Protein AF-A0A562KKW1-F1 (afdb_monomer_lite)

Organism: Sphingobium wenxiniae (strain DSM 21828 / CGMCC 1.7748 / JZ-1) (NCBI:txid595605)

Radius of gyration: 22.52 Å; chains: 1; bounding box: 52×34×63 Å

Sequence (85 aa):
MAPNPKRATRPSIPDQLENASHELDLLIRDARVSPDQRHDRRHADLEERAQAIAASIVASFRGEVTRSAPPLRMEVQGAKSSAWF

Structure (mmCIF, N/CA/C/O backbone):
data_AF-A0A562KKW1-F1
#
_entry.id   AF-A0A562KKW1-F1
#
loop_
_atom_site.group_PDB
_atom_site.id
_atom_site.type_symbol
_atom_site.label_atom_id
_atom_site.label_alt_id
_atom_site.label_comp_id
_atom_site.label_asym_id
_atom_site.label_entity_id
_atom_site.label_seq_id
_atom_site.pdbx_PDB_ins_code
_atom_site.Cartn_x
_atom_site.Cartn_y
_atom_site.Cartn_z
_atom_site.occupancy
_atom_site.B_iso_or_equiv
_atom_site.auth_seq_id
_atom_site.auth_comp_id
_atom_site.auth_asym_id
_atom_site.auth_atom_id
_atom_site.pdbx_PDB_model_num
ATOM 1 N N . MET A 1 1 ? -33.370 22.531 -2.185 1.00 40.88 1 MET A N 1
ATOM 2 C CA . MET A 1 1 ? -33.174 21.073 -2.030 1.00 40.88 1 MET A CA 1
ATOM 3 C C . MET A 1 1 ? -31.736 20.776 -2.439 1.00 40.88 1 MET A C 1
ATOM 5 O O . MET A 1 1 ? -31.436 20.861 -3.620 1.00 40.88 1 MET A O 1
ATOM 9 N N . ALA A 1 2 ? -30.819 20.611 -1.482 1.00 41.78 2 ALA A N 1
ATOM 10 C CA . ALA A 1 2 ? -29.402 20.370 -1.779 1.00 41.78 2 ALA A CA 1
ATOM 11 C C . ALA A 1 2 ? -29.162 18.866 -2.023 1.00 41.78 2 ALA A C 1
ATOM 13 O O . ALA A 1 2 ? -29.801 18.053 -1.350 1.00 41.78 2 ALA A O 1
ATOM 14 N N . PRO A 1 3 ? -28.294 18.472 -2.975 1.00 46.84 3 PRO A N 1
ATOM 15 C CA . PRO A 1 3 ? -28.055 17.068 -3.281 1.00 46.84 3 PRO A CA 1
ATOM 16 C C . PRO A 1 3 ? -27.331 16.373 -2.123 1.00 46.84 3 PRO A C 1
ATOM 18 O O . PRO A 1 3 ? -26.301 16.832 -1.636 1.00 46.84 3 PRO A O 1
ATOM 21 N N . ASN A 1 4 ? -27.904 15.252 -1.692 1.00 44.31 4 ASN A N 1
ATOM 22 C CA . ASN A 1 4 ? -27.371 14.372 -0.662 1.00 44.31 4 ASN A CA 1
ATOM 23 C C . ASN A 1 4 ? -26.060 13.745 -1.186 1.00 44.31 4 ASN A C 1
ATOM 25 O O . ASN A 1 4 ? -26.112 13.051 -2.210 1.00 44.31 4 ASN A O 1
ATOM 29 N N . PRO A 1 5 ? -24.887 13.991 -0.571 1.00 52.59 5 PRO A N 1
ATOM 30 C CA . PRO A 1 5 ? -23.650 13.376 -1.026 1.00 52.59 5 PRO A CA 1
ATOM 31 C C . PRO A 1 5 ? -23.787 11.866 -0.840 1.00 52.59 5 PRO A C 1
ATOM 33 O O . PRO A 1 5 ? -23.994 11.382 0.273 1.00 52.59 5 PRO A O 1
ATOM 36 N N . LYS A 1 6 ? -23.721 11.121 -1.951 1.00 45.50 6 LYS A N 1
ATOM 37 C CA . LYS A 1 6 ? -23.670 9.657 -1.951 1.00 45.50 6 LYS A CA 1
ATOM 38 C C . LYS A 1 6 ? -22.620 9.241 -0.920 1.00 45.50 6 LYS A C 1
ATOM 40 O O . LYS A 1 6 ? -21.439 9.512 -1.124 1.00 45.50 6 LYS A O 1
ATOM 45 N N . ARG A 1 7 ? -23.047 8.633 0.194 1.00 44.34 7 ARG A N 1
ATOM 46 C CA . ARG A 1 7 ? -22.140 7.958 1.127 1.00 44.34 7 ARG A CA 1
ATOM 47 C C . ARG A 1 7 ? -21.372 6.940 0.296 1.00 44.34 7 ARG A C 1
ATOM 49 O O . ARG A 1 7 ? -21.940 5.920 -0.081 1.00 44.34 7 ARG A O 1
ATOM 56 N N . ALA A 1 8 ? -20.126 7.248 -0.047 1.00 53.84 8 ALA A N 1
ATOM 57 C CA . ALA A 1 8 ? -19.207 6.256 -0.564 1.00 53.84 8 ALA A CA 1
ATOM 58 C C . ALA A 1 8 ? -19.125 5.181 0.519 1.00 53.84 8 ALA A C 1
ATOM 60 O O . ALA A 1 8 ? -18.686 5.463 1.637 1.00 53.84 8 ALA A O 1
ATOM 61 N N . THR A 1 9 ? -19.673 4.000 0.239 1.00 54.72 9 THR A N 1
ATOM 62 C CA . THR A 1 9 ? -19.575 2.861 1.144 1.00 54.72 9 THR A CA 1
ATOM 63 C C . THR A 1 9 ? -18.093 2.626 1.346 1.00 54.72 9 THR A C 1
ATOM 65 O O . THR A 1 9 ? -17.370 2.342 0.392 1.00 54.72 9 THR A O 1
ATOM 68 N N . ARG A 1 10 ? -17.622 2.870 2.567 1.00 57.28 10 ARG A N 1
ATOM 69 C CA . ARG A 1 10 ? -16.216 2.705 2.894 1.00 57.28 10 ARG A CA 1
ATOM 70 C C . ARG A 1 10 ? -15.836 1.259 2.555 1.00 57.28 10 ARG A C 1
ATOM 72 O O . ARG A 1 10 ? -16.565 0.374 3.008 1.00 57.28 10 ARG A O 1
ATOM 79 N N . PRO A 1 11 ? -14.780 1.015 1.757 1.00 64.25 11 PRO A N 1
ATOM 80 C CA . PRO A 1 11 ? -14.407 -0.344 1.387 1.00 64.25 11 PRO A CA 1
ATOM 81 C C . PRO A 1 11 ? -14.179 -1.142 2.666 1.00 64.25 11 PRO A C 1
ATOM 83 O O . PRO A 1 11 ? -13.528 -0.645 3.595 1.00 64.25 11 PRO A O 1
ATOM 86 N N . SER A 1 12 ? -14.780 -2.326 2.751 1.00 76.06 12 SER A N 1
ATOM 87 C CA . SER A 1 12 ? -14.662 -3.148 3.947 1.00 76.06 12 SER A CA 1
ATOM 88 C C 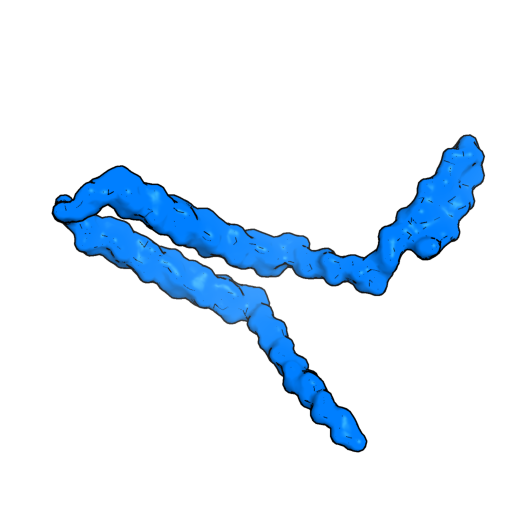. SER A 1 12 ? -13.210 -3.617 4.097 1.00 76.06 12 SER A C 1
ATOM 90 O O . SER A 1 12 ? -12.461 -3.667 3.123 1.00 76.06 12 SER A O 1
ATOM 92 N N . ILE A 1 13 ? -12.773 -3.917 5.325 1.00 77.19 13 ILE A N 1
ATOM 93 C CA . ILE A 1 13 ? -11.407 -4.420 5.567 1.00 77.19 13 ILE A CA 1
ATOM 94 C C . ILE A 1 13 ? -11.094 -5.651 4.684 1.00 77.19 13 ILE A C 1
ATOM 96 O O . ILE A 1 13 ? -10.007 -5.678 4.110 1.00 77.19 13 ILE A O 1
ATOM 100 N N . PRO A 1 14 ? -12.018 -6.622 4.503 1.00 81.62 14 PRO A N 1
ATOM 101 C CA . PRO A 1 14 ? -11.841 -7.707 3.536 1.00 81.62 14 PRO A CA 1
ATOM 102 C C . PRO A 1 14 ? -11.554 -7.233 2.106 1.00 81.62 14 PRO A C 1
ATOM 104 O O . PRO A 1 14 ? -10.575 -7.685 1.520 1.00 81.62 14 PRO A O 1
ATOM 107 N N . ASP A 1 15 ? -12.325 -6.275 1.580 1.00 80.25 15 ASP A N 1
ATOM 108 C CA . ASP A 1 15 ? -12.141 -5.765 0.209 1.00 80.25 15 ASP A CA 1
ATOM 109 C C . ASP A 1 15 ? -10.779 -5.068 0.037 1.00 80.25 15 ASP A C 1
ATOM 111 O O . ASP A 1 15 ? -10.132 -5.157 -1.006 1.00 80.25 15 ASP A O 1
ATOM 115 N N . GLN A 1 16 ? -10.319 -4.359 1.075 1.00 80.88 16 GLN A N 1
ATOM 116 C CA . GLN A 1 16 ? -9.007 -3.703 1.067 1.00 80.88 16 GLN A CA 1
ATOM 117 C C . GLN A 1 16 ? -7.867 -4.726 1.053 1.00 80.88 16 GLN A C 1
ATOM 119 O O . GLN A 1 16 ? -6.872 -4.528 0.355 1.00 80.88 16 GLN A O 1
ATOM 124 N N . LEU A 1 17 ? -8.018 -5.827 1.793 1.00 83.56 17 LEU A N 1
ATOM 125 C CA . LEU A 1 17 ? -7.031 -6.901 1.826 1.00 83.56 17 LEU A CA 1
ATOM 126 C C . LEU A 1 17 ? -6.992 -7.680 0.506 1.00 83.56 17 LEU A C 1
ATOM 128 O O . LEU A 1 17 ? -5.907 -8.015 0.037 1.00 83.56 17 LEU A O 1
ATOM 132 N N . GLU A 1 18 ? -8.150 -7.928 -0.109 1.00 86.69 18 GLU A N 1
ATOM 133 C CA . GLU A 1 18 ? -8.245 -8.580 -1.418 1.00 86.69 18 GLU A CA 1
ATOM 134 C C . GLU A 1 18 ? -7.538 -7.753 -2.500 1.00 86.69 18 GLU A C 1
ATOM 136 O O . GLU A 1 18 ? -6.691 -8.276 -3.227 1.00 86.69 18 GLU A O 1
ATOM 141 N N . ASN A 1 19 ? -7.777 -6.438 -2.528 1.00 85.75 19 ASN A N 1
ATOM 142 C CA . ASN A 1 19 ? -7.068 -5.535 -3.435 1.00 85.75 19 ASN A CA 1
ATOM 143 C C . ASN A 1 19 ? -5.555 -5.509 -3.169 1.00 85.75 19 ASN A C 1
ATOM 145 O O . ASN A 1 19 ? -4.767 -5.573 -4.111 1.00 85.75 19 ASN A O 1
ATOM 149 N N . ALA A 1 20 ? -5.123 -5.455 -1.905 1.00 85.19 20 ALA A N 1
ATOM 150 C CA . ALA A 1 20 ? -3.699 -5.471 -1.570 1.00 85.19 20 ALA A CA 1
ATOM 151 C C . ALA A 1 20 ? -3.013 -6.791 -1.967 1.00 85.19 20 ALA A C 1
ATOM 153 O O . ALA A 1 20 ? -1.864 -6.779 -2.411 1.00 85.19 20 ALA A O 1
ATOM 154 N N . SER A 1 21 ? -3.718 -7.921 -1.846 1.00 85.38 21 SER A N 1
ATOM 155 C CA . SER A 1 21 ? -3.234 -9.223 -2.314 1.00 85.38 21 SER A CA 1
ATOM 156 C C . SER A 1 21 ? -3.057 -9.234 -3.830 1.00 85.38 21 SER A C 1
ATOM 158 O O . SER A 1 21 ? -2.028 -9.692 -4.322 1.00 85.38 21 SER A O 1
ATOM 160 N N . HIS A 1 22 ? -4.026 -8.689 -4.568 1.00 90.25 22 HIS A N 1
ATOM 161 C CA . HIS A 1 22 ? -3.941 -8.589 -6.021 1.00 90.25 22 HIS A CA 1
ATOM 162 C C . HIS A 1 22 ? -2.747 -7.735 -6.476 1.00 90.25 22 HIS A C 1
ATOM 164 O O . HIS A 1 22 ? -1.979 -8.147 -7.346 1.00 90.25 22 HIS A O 1
ATOM 170 N N . GLU A 1 23 ? -2.542 -6.574 -5.852 1.00 87.94 23 GLU A N 1
ATOM 171 C CA . GLU A 1 23 ? -1.406 -5.691 -6.146 1.00 87.94 23 GLU A CA 1
ATOM 172 C C . GLU A 1 23 ? -0.052 -6.354 -5.846 1.00 87.94 23 GLU A C 1
ATOM 174 O O . GLU A 1 23 ? 0.912 -6.184 -6.598 1.00 87.94 23 GLU A O 1
ATOM 179 N N . LEU A 1 24 ? 0.026 -7.160 -4.782 1.00 88.06 24 LEU A N 1
ATOM 180 C CA . LEU A 1 24 ? 1.228 -7.924 -4.452 1.00 88.06 24 LEU A CA 1
ATOM 181 C C . LEU A 1 24 ? 1.541 -8.988 -5.515 1.00 88.06 24 LEU A C 1
ATOM 183 O O . LEU A 1 24 ? 2.699 -9.135 -5.912 1.00 88.06 24 LEU A O 1
ATOM 187 N N . ASP A 1 25 ? 0.529 -9.697 -6.015 1.00 89.94 25 ASP A N 1
ATOM 188 C CA . ASP A 1 25 ? 0.708 -10.687 -7.083 1.00 89.94 25 ASP A CA 1
ATOM 189 C C . ASP A 1 25 ? 1.202 -10.036 -8.383 1.00 89.94 25 ASP A C 1
ATOM 191 O O . ASP A 1 25 ? 2.104 -10.561 -9.050 1.00 89.94 25 ASP A O 1
ATOM 195 N N . LEU A 1 26 ? 0.664 -8.859 -8.723 1.00 88.50 26 LEU A N 1
ATOM 196 C CA . LEU A 1 26 ? 1.135 -8.063 -9.857 1.00 88.50 26 LEU A CA 1
ATOM 197 C C . LEU A 1 26 ? 2.592 -7.629 -9.672 1.00 88.50 26 LEU A C 1
ATOM 199 O O . LEU A 1 26 ? 3.389 -7.763 -10.600 1.00 88.50 26 LEU A O 1
ATOM 203 N N . LEU A 1 27 ? 2.970 -7.189 -8.470 1.00 86.25 27 LEU A N 1
ATOM 204 C CA . LEU A 1 27 ? 4.349 -6.821 -8.155 1.00 86.25 27 LEU A CA 1
ATOM 205 C C . LEU A 1 27 ? 5.314 -8.008 -8.315 1.00 86.25 27 LEU A C 1
ATOM 207 O O . LEU A 1 27 ? 6.378 -7.866 -8.920 1.00 86.25 27 LEU A O 1
ATOM 211 N N . ILE A 1 28 ? 4.942 -9.193 -7.817 1.00 85.06 28 ILE A N 1
ATOM 212 C CA . ILE A 1 28 ? 5.750 -10.417 -7.945 1.00 85.06 28 ILE A CA 1
ATOM 213 C C . ILE A 1 28 ? 5.916 -10.800 -9.418 1.00 85.06 28 ILE A C 1
ATOM 215 O O . ILE A 1 28 ? 7.008 -11.188 -9.848 1.00 85.06 28 ILE A O 1
ATOM 219 N N . ARG A 1 29 ? 4.845 -10.685 -10.209 1.00 84.62 29 ARG A N 1
ATOM 220 C CA . ARG A 1 29 ? 4.894 -10.922 -11.654 1.00 84.62 29 ARG A CA 1
ATOM 221 C C . ARG A 1 29 ? 5.831 -9.930 -12.343 1.00 84.62 29 ARG A C 1
ATOM 223 O O . ARG A 1 29 ? 6.699 -10.357 -13.103 1.00 84.62 29 ARG A O 1
ATOM 230 N N . ASP A 1 30 ? 5.701 -8.642 -12.045 1.00 79.62 30 ASP A N 1
ATOM 231 C CA . ASP A 1 30 ? 6.508 -7.573 -12.641 1.00 79.62 30 ASP A CA 1
ATOM 232 C C . ASP A 1 30 ? 7.993 -7.690 -12.288 1.00 79.62 30 ASP A C 1
ATOM 234 O O . ASP A 1 30 ? 8.850 -7.395 -13.127 1.00 79.62 30 ASP A O 1
ATOM 238 N N . ALA A 1 31 ? 8.308 -8.162 -11.079 1.00 79.19 31 ALA A N 1
ATOM 239 C CA . ALA A 1 31 ? 9.670 -8.468 -10.661 1.00 79.19 31 ALA A CA 1
ATOM 240 C C . ALA A 1 31 ? 10.266 -9.623 -11.487 1.00 79.19 31 ALA A C 1
ATOM 242 O O . ALA A 1 31 ? 11.407 -9.535 -11.942 1.00 79.19 31 ALA A O 1
ATOM 243 N N . ARG A 1 32 ? 9.482 -10.679 -11.753 1.00 78.06 32 ARG A N 1
ATOM 244 C CA . ARG A 1 32 ? 9.929 -11.886 -12.477 1.00 78.06 32 ARG A CA 1
ATOM 245 C C . ARG A 1 32 ? 10.135 -11.689 -13.982 1.00 78.06 32 ARG A C 1
ATOM 247 O O . ARG A 1 32 ? 10.940 -12.401 -14.569 1.00 78.06 32 ARG A O 1
ATOM 254 N N . VAL A 1 33 ? 9.448 -10.739 -14.618 1.00 76.62 33 VAL A N 1
ATOM 255 C CA . VAL A 1 33 ? 9.484 -10.513 -16.084 1.00 76.62 33 VAL A CA 1
ATOM 256 C C . VAL A 1 33 ? 10.746 -9.733 -16.539 1.00 76.62 33 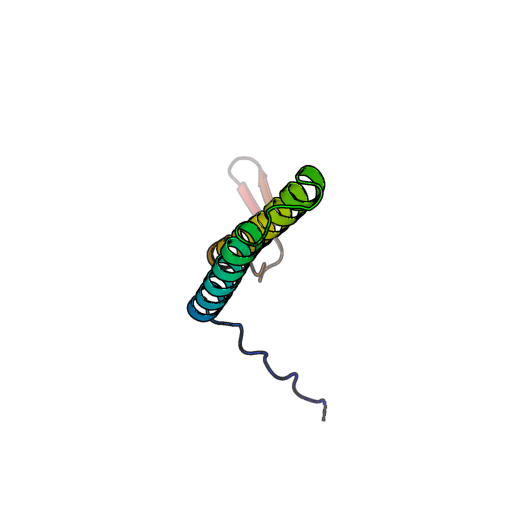VAL A C 1
ATOM 258 O O . VAL A 1 33 ? 10.786 -9.151 -17.618 1.00 76.62 33 VAL A O 1
ATOM 261 N N . SER A 1 34 ? 11.823 -9.708 -15.747 1.00 58.62 34 SER A N 1
ATOM 262 C CA . SER A 1 34 ? 12.892 -8.697 -15.875 1.00 58.62 34 SER A CA 1
ATOM 263 C C . SER A 1 34 ? 14.303 -9.257 -16.077 1.00 58.62 34 SER A C 1
ATOM 265 O O . SER A 1 34 ? 15.081 -9.242 -15.126 1.00 58.62 34 SER A O 1
ATOM 267 N N . PRO A 1 35 ? 14.704 -9.696 -17.282 1.00 58.31 35 PRO A N 1
ATOM 268 C CA . PRO A 1 35 ? 16.095 -10.098 -17.483 1.00 58.31 35 PRO A CA 1
ATOM 269 C C . PRO A 1 35 ? 17.036 -8.952 -17.893 1.00 58.31 35 PRO A C 1
ATOM 271 O O . PRO A 1 35 ? 18.234 -9.112 -17.719 1.00 58.31 35 PRO A O 1
ATOM 274 N N . ASP A 1 36 ? 16.541 -7.829 -18.448 1.00 60.84 36 ASP A N 1
ATOM 275 C CA . ASP A 1 36 ? 17.382 -7.074 -19.407 1.00 60.84 36 ASP A CA 1
ATOM 276 C C . ASP A 1 36 ? 17.343 -5.529 -19.371 1.00 60.84 36 ASP A C 1
ATOM 278 O O . ASP A 1 36 ? 17.830 -4.871 -20.290 1.00 60.84 36 ASP A O 1
ATOM 282 N N . GLN A 1 37 ? 16.790 -4.882 -18.338 1.00 54.72 37 GLN A N 1
ATOM 283 C CA . GLN A 1 37 ? 16.817 -3.409 -18.261 1.00 54.72 37 GLN A CA 1
ATOM 284 C C . GLN A 1 37 ? 17.250 -2.900 -16.889 1.00 54.72 37 GLN A C 1
ATOM 286 O O . GLN A 1 37 ? 16.556 -3.122 -15.903 1.00 54.72 37 GLN A O 1
ATOM 291 N N . ARG A 1 38 ? 18.391 -2.185 -16.875 1.00 57.25 38 ARG A N 1
ATOM 292 C CA . ARG A 1 38 ? 18.896 -1.274 -15.823 1.00 57.25 38 ARG A CA 1
ATOM 293 C C . ARG A 1 38 ? 18.384 -1.618 -14.417 1.00 57.25 38 ARG A C 1
ATOM 295 O O . ARG A 1 38 ? 17.535 -0.912 -13.873 1.00 57.25 38 ARG A O 1
ATOM 302 N N . HIS A 1 39 ? 18.940 -2.697 -13.871 1.00 60.25 39 HIS A N 1
ATOM 303 C CA . HIS A 1 39 ? 18.578 -3.305 -12.590 1.00 60.25 39 HIS A CA 1
ATOM 304 C C . HIS A 1 39 ? 18.321 -2.274 -11.478 1.00 60.25 39 HIS A C 1
ATOM 306 O O . HIS A 1 39 ? 17.252 -2.292 -10.876 1.00 60.25 39 HIS A O 1
ATOM 312 N N . ASP A 1 40 ? 19.224 -1.315 -11.269 1.00 61.16 40 ASP A N 1
ATOM 313 C CA . ASP A 1 40 ? 19.152 -0.402 -10.116 1.00 61.16 40 ASP A CA 1
ATOM 314 C C . ASP A 1 40 ? 17.911 0.500 -10.095 1.00 61.16 40 ASP A C 1
ATOM 316 O O . ASP A 1 40 ? 17.302 0.689 -9.044 1.00 61.16 40 ASP A O 1
ATOM 320 N N . ARG A 1 41 ? 17.493 1.038 -11.250 1.00 60.34 41 ARG A N 1
ATOM 321 C CA . ARG A 1 41 ? 16.291 1.892 -11.310 1.00 60.34 41 ARG A CA 1
ATOM 322 C C . ARG A 1 41 ? 15.022 1.073 -11.094 1.00 60.34 41 ARG A C 1
ATOM 324 O O . ARG A 1 41 ? 14.110 1.531 -10.424 1.00 60.34 41 ARG A O 1
ATOM 331 N N . ARG A 1 42 ? 15.002 -0.167 -11.590 1.00 73.31 42 ARG A N 1
ATOM 332 C CA . ARG A 1 42 ? 13.851 -1.062 -11.449 1.00 73.31 42 ARG A CA 1
ATOM 333 C C . ARG A 1 42 ? 13.702 -1.599 -10.026 1.00 73.31 42 ARG A C 1
ATOM 335 O O . ARG A 1 42 ? 12.579 -1.795 -9.581 1.00 73.31 42 ARG A O 1
ATOM 342 N N . HIS A 1 43 ? 14.803 -1.825 -9.309 1.00 72.88 43 HIS A N 1
ATOM 343 C CA . HIS A 1 43 ? 14.749 -2.237 -7.905 1.00 72.88 43 HIS A CA 1
ATOM 344 C C . HIS A 1 43 ? 14.140 -1.148 -7.017 1.00 72.88 43 HIS A C 1
ATOM 346 O O . HIS A 1 43 ? 13.243 -1.459 -6.241 1.00 72.88 43 HIS A O 1
ATOM 352 N N . ALA A 1 44 ? 14.539 0.116 -7.199 1.00 80.25 44 ALA A N 1
ATOM 353 C CA . ALA A 1 44 ? 13.953 1.239 -6.466 1.00 80.25 44 ALA A CA 1
ATOM 354 C C . ALA A 1 44 ? 12.436 1.367 -6.712 1.00 80.25 44 ALA A C 1
ATOM 356 O O . ALA A 1 44 ? 11.668 1.481 -5.759 1.00 80.25 44 ALA A O 1
ATOM 357 N N . ASP A 1 45 ? 11.995 1.248 -7.969 1.00 81.94 45 ASP A N 1
ATOM 358 C CA . ASP A 1 45 ? 10.569 1.316 -8.324 1.00 81.94 45 ASP A CA 1
ATOM 359 C C . ASP A 1 45 ? 9.759 0.145 -7.721 1.00 81.94 45 ASP A C 1
ATOM 361 O O . ASP A 1 45 ? 8.609 0.307 -7.303 1.00 81.94 45 ASP A O 1
ATOM 365 N N . LEU A 1 46 ? 10.344 -1.059 -7.663 1.00 83.50 46 LEU A N 1
ATOM 366 C CA . LEU A 1 46 ? 9.717 -2.228 -7.033 1.00 83.50 46 LEU A CA 1
ATOM 367 C C . LEU A 1 46 ? 9.634 -2.075 -5.509 1.00 83.50 46 LEU A C 1
ATOM 369 O O . LEU A 1 46 ? 8.620 -2.445 -4.916 1.00 83.50 46 LEU A O 1
ATOM 373 N N . GLU A 1 47 ? 10.672 -1.526 -4.878 1.00 85.88 47 GLU A N 1
ATOM 374 C CA . GLU A 1 47 ? 10.691 -1.241 -3.441 1.00 85.88 47 GLU A CA 1
ATOM 375 C C . GLU A 1 47 ? 9.662 -0.173 -3.057 1.00 85.88 47 GLU A C 1
ATOM 377 O O . GLU A 1 47 ? 8.928 -0.358 -2.085 1.00 85.88 47 GLU A O 1
ATOM 382 N N . GLU A 1 48 ? 9.547 0.903 -3.839 1.00 86.12 48 GLU A N 1
ATOM 383 C CA . GLU A 1 48 ? 8.543 1.950 -3.627 1.00 86.12 48 GLU A CA 1
ATOM 384 C C . GLU A 1 48 ? 7.121 1.374 -3.705 1.00 86.12 48 GLU A C 1
ATOM 386 O O . GLU A 1 48 ? 6.297 1.595 -2.810 1.00 86.12 48 GLU A O 1
ATOM 391 N N . ARG A 1 49 ? 6.842 0.546 -4.720 1.00 86.00 49 ARG A N 1
ATOM 392 C CA . ARG A 1 49 ? 5.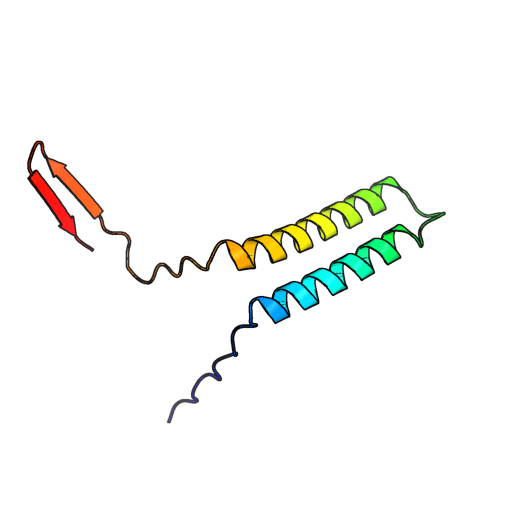549 -0.145 -4.850 1.00 86.00 49 ARG A CA 1
ATOM 393 C C . ARG A 1 49 ? 5.290 -1.107 -3.691 1.00 86.00 49 ARG A C 1
ATOM 395 O O . ARG A 1 49 ? 4.177 -1.135 -3.165 1.00 86.00 49 ARG A O 1
ATOM 402 N N . ALA A 1 50 ? 6.298 -1.860 -3.251 1.00 87.44 50 ALA A N 1
ATOM 403 C CA . ALA A 1 50 ? 6.173 -2.756 -2.102 1.00 87.44 50 ALA A CA 1
ATOM 404 C C . ALA A 1 50 ? 5.828 -1.990 -0.814 1.00 87.44 50 ALA A C 1
ATOM 406 O O . ALA A 1 50 ? 4.938 -2.400 -0.064 1.00 87.44 50 ALA A O 1
ATOM 407 N N . GLN A 1 51 ? 6.492 -0.855 -0.572 1.00 88.81 51 GLN A N 1
ATOM 408 C CA . GLN A 1 51 ? 6.212 0.007 0.576 1.00 88.81 51 GLN A CA 1
ATOM 409 C C . GLN A 1 51 ? 4.796 0.584 0.524 1.00 88.81 51 GLN A C 1
ATOM 411 O O . GLN A 1 51 ? 4.117 0.604 1.551 1.00 88.81 51 GLN A O 1
ATOM 416 N N . ALA A 1 52 ? 4.323 1.000 -0.654 1.00 85.56 52 ALA A N 1
ATOM 417 C CA . ALA A 1 52 ? 2.965 1.508 -0.828 1.00 85.56 52 ALA A CA 1
ATOM 418 C C . ALA A 1 52 ? 1.899 0.445 -0.500 1.00 85.56 52 ALA A C 1
ATOM 420 O O . ALA A 1 52 ? 0.942 0.734 0.224 1.00 85.56 52 ALA A O 1
ATOM 421 N N . ILE A 1 53 ? 2.091 -0.798 -0.956 1.00 85.44 53 ILE A N 1
ATOM 422 C CA . ILE A 1 53 ? 1.190 -1.922 -0.647 1.00 85.44 53 ILE A CA 1
ATOM 423 C C . ILE A 1 53 ? 1.210 -2.222 0.857 1.00 85.44 53 ILE A C 1
ATOM 425 O O . ILE A 1 53 ? 0.157 -2.314 1.489 1.00 85.44 53 ILE A O 1
ATOM 429 N N . ALA A 1 54 ? 2.396 -2.301 1.467 1.00 83.25 54 ALA A N 1
ATOM 430 C CA . ALA A 1 54 ? 2.527 -2.531 2.905 1.00 83.25 5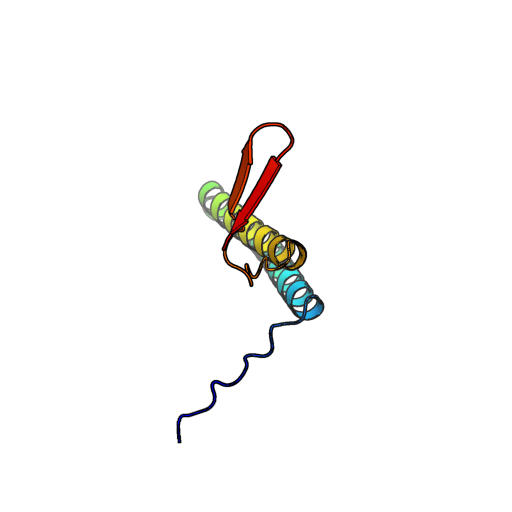4 ALA A CA 1
ATOM 431 C C . ALA A 1 54 ? 1.865 -1.414 3.734 1.00 83.25 54 ALA A C 1
ATOM 433 O O . ALA A 1 54 ? 1.171 -1.691 4.715 1.00 83.25 54 ALA A O 1
ATOM 434 N N . ALA A 1 55 ? 2.028 -0.153 3.325 1.00 83.50 55 ALA A N 1
ATOM 435 C CA . ALA A 1 55 ? 1.383 0.989 3.963 1.00 83.50 55 ALA A CA 1
ATOM 436 C C . ALA A 1 55 ? -0.145 0.922 3.844 1.00 83.50 55 ALA A C 1
ATOM 438 O O . ALA A 1 55 ? -0.836 1.203 4.823 1.00 83.50 55 ALA A O 1
ATOM 439 N N . SER A 1 56 ? -0.667 0.506 2.685 1.00 80.56 56 SER A N 1
ATOM 440 C CA . SER A 1 56 ? -2.102 0.313 2.467 1.00 80.56 56 SER A CA 1
ATOM 441 C C . SER A 1 56 ? -2.680 -0.751 3.402 1.00 80.56 56 SER A C 1
ATOM 443 O O . SER A 1 56 ? -3.662 -0.471 4.087 1.00 80.56 56 SER A O 1
ATOM 445 N N . ILE A 1 57 ? -2.021 -1.909 3.523 1.00 82.31 57 ILE A N 1
ATOM 446 C CA . ILE A 1 57 ? -2.432 -2.982 4.442 1.00 82.31 57 ILE A CA 1
ATOM 447 C C . ILE A 1 57 ? -2.443 -2.468 5.886 1.00 82.31 57 ILE A C 1
ATOM 449 O O . ILE A 1 57 ? -3.432 -2.609 6.601 1.00 82.31 57 ILE A O 1
ATOM 453 N N . VAL A 1 58 ? -1.351 -1.839 6.330 1.00 80.94 58 VAL A N 1
ATOM 454 C CA . VAL A 1 58 ? -1.220 -1.352 7.713 1.00 80.94 58 VAL A CA 1
ATOM 455 C C . VAL A 1 58 ? -2.229 -0.243 8.023 1.00 80.94 58 VAL A C 1
ATOM 457 O O . VAL A 1 58 ? -2.742 -0.186 9.144 1.00 80.94 58 VAL A O 1
ATOM 460 N N . ALA A 1 59 ? -2.541 0.628 7.061 1.00 75.75 59 ALA A N 1
ATOM 461 C CA . ALA A 1 59 ? -3.529 1.690 7.230 1.00 75.75 59 ALA A CA 1
ATOM 462 C C . ALA A 1 59 ? -4.921 1.133 7.571 1.00 75.75 59 ALA A C 1
ATOM 464 O O . ALA A 1 59 ? -5.592 1.688 8.442 1.00 75.75 59 ALA A O 1
ATOM 465 N N . SER A 1 60 ? -5.315 0.004 6.972 1.00 70.12 60 SER A N 1
ATOM 466 C CA . SER A 1 60 ? -6.586 -0.673 7.262 1.00 70.12 60 SER A CA 1
ATOM 467 C C . SER A 1 60 ? -6.699 -1.133 8.721 1.00 70.12 60 SER A C 1
ATOM 469 O O . SER A 1 60 ? -7.790 -1.114 9.289 1.00 70.12 60 SER A O 1
ATOM 471 N N . PHE A 1 61 ? -5.578 -1.506 9.352 1.00 70.88 61 PHE A N 1
ATOM 472 C CA . PHE A 1 61 ? -5.539 -2.004 10.736 1.00 70.88 61 PHE A CA 1
ATOM 473 C C . PHE A 1 61 ? -5.239 -0.935 11.784 1.00 70.88 61 PHE A C 1
ATOM 475 O O . PHE A 1 61 ? -5.600 -1.112 12.946 1.00 70.88 61 PHE A O 1
ATOM 482 N N . ARG A 1 62 ? -4.601 0.184 11.411 1.00 70.31 62 ARG A N 1
ATOM 483 C CA . ARG A 1 62 ? -4.322 1.278 12.361 1.00 70.31 62 ARG A CA 1
ATOM 484 C C . ARG A 1 62 ? -5.582 1.948 12.894 1.00 70.31 62 ARG A C 1
ATOM 486 O O . ARG A 1 62 ? -5.497 2.678 13.879 1.00 70.31 62 ARG A O 1
ATOM 493 N N . GLY A 1 63 ? -6.729 1.663 12.281 1.00 56.97 63 GLY A N 1
ATOM 494 C CA . GLY A 1 63 ? -7.970 2.343 12.569 1.00 56.97 63 GLY A CA 1
ATOM 495 C C . GLY A 1 63 ? -7.862 3.779 12.088 1.00 56.97 63 GLY A C 1
ATOM 496 O O . GLY A 1 63 ? -6.867 4.482 12.273 1.00 56.97 63 GLY A O 1
ATOM 497 N N . GLU A 1 64 ? -8.919 4.263 11.467 1.00 53.69 64 GLU A N 1
ATOM 498 C CA . GLU A 1 64 ? -9.059 5.696 11.400 1.00 53.69 64 GLU A CA 1
ATOM 499 C C . GLU A 1 64 ? -9.240 6.197 12.830 1.00 53.69 64 GLU A C 1
ATOM 501 O O . GLU A 1 64 ? -10.301 6.023 13.433 1.00 53.69 64 GLU A O 1
ATOM 506 N N . VAL A 1 65 ? -8.225 6.863 13.378 1.00 51.25 65 VAL A N 1
ATOM 507 C CA . VAL A 1 65 ? -8.476 7.845 14.427 1.00 51.25 65 VAL A CA 1
ATOM 508 C C . VAL A 1 65 ? -9.219 8.980 13.734 1.00 51.25 65 VAL A C 1
ATOM 510 O O . VAL A 1 65 ? -8.658 10.025 13.412 1.00 51.25 65 VAL A O 1
ATOM 513 N N . THR A 1 66 ? -10.507 8.766 13.465 1.00 53.03 66 THR A N 1
ATOM 514 C CA . THR A 1 66 ? -11.434 9.874 13.341 1.00 53.03 66 THR A CA 1
ATOM 515 C C . THR A 1 66 ? -11.326 10.557 14.695 1.00 53.03 66 THR A C 1
ATOM 517 O O . THR A 1 66 ? -11.880 10.069 15.680 1.00 53.03 66 THR A O 1
ATOM 520 N N . ARG A 1 67 ? -10.520 11.623 14.799 1.00 51.91 67 ARG A N 1
ATOM 521 C CA . ARG A 1 67 ? -10.568 12.538 15.942 1.00 51.91 67 ARG A CA 1
ATOM 522 C C . ARG A 1 67 ? -11.961 13.158 15.905 1.00 51.91 67 ARG A C 1
ATOM 524 O O . ARG A 1 67 ? -12.163 14.236 15.367 1.00 51.91 67 ARG A O 1
ATOM 531 N N . SER A 1 68 ? -12.939 12.406 16.398 1.00 52.88 68 SER A N 1
ATOM 532 C CA . SER A 1 68 ? -14.343 12.794 16.444 1.00 52.88 68 SER A CA 1
ATOM 533 C C . SER A 1 68 ? -14.577 13.860 17.511 1.00 52.88 68 SER A C 1
ATOM 535 O O . SER A 1 68 ? -15.652 14.449 17.549 1.00 52.88 68 SER A O 1
ATOM 537 N N . ALA A 1 69 ? -13.588 14.111 18.371 1.00 58.16 69 ALA A N 1
ATOM 538 C CA . ALA A 1 69 ? -13.621 15.147 19.382 1.00 58.16 69 ALA A CA 1
ATOM 539 C C . ALA A 1 69 ? -12.356 16.019 19.284 1.00 58.16 69 ALA A C 1
ATOM 541 O O . ALA A 1 69 ? -11.269 15.481 19.021 1.00 58.16 69 ALA A O 1
ATOM 542 N N . PRO A 1 70 ? -12.475 17.346 19.490 1.00 62.06 70 PRO A N 1
ATOM 543 C CA . PRO A 1 70 ? -11.317 18.210 19.676 1.00 62.06 70 PRO A CA 1
ATOM 544 C C . PRO A 1 70 ? -10.445 17.685 20.831 1.00 62.06 70 PRO A C 1
ATOM 546 O O . PRO A 1 70 ? -10.964 17.054 21.757 1.00 62.06 70 PRO A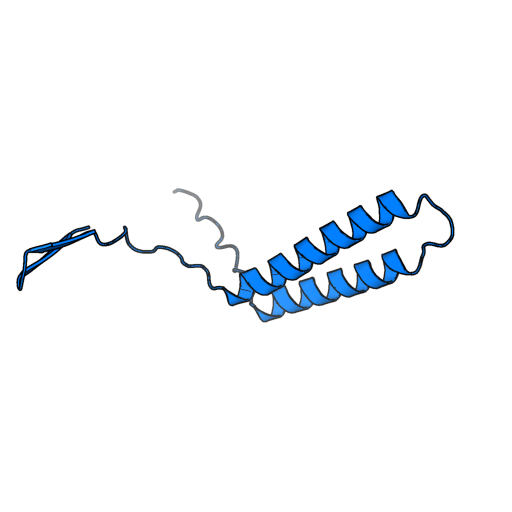 O 1
ATOM 549 N N . PRO A 1 71 ? -9.113 17.865 20.759 1.00 61.84 71 PRO A N 1
ATOM 550 C CA . PRO A 1 71 ? -8.203 17.330 21.763 1.00 61.84 71 PRO A CA 1
ATOM 551 C C . PRO A 1 71 ? -8.522 17.931 23.134 1.00 61.84 71 PRO A C 1
ATOM 553 O O . PRO A 1 71 ? -8.409 19.140 23.317 1.00 61.84 71 PRO A O 1
ATOM 556 N N . LEU A 1 72 ? -8.891 17.075 24.090 1.00 67.06 72 LEU A N 1
ATOM 557 C CA . LEU A 1 72 ? -9.152 17.469 25.471 1.00 67.06 72 LEU A CA 1
ATOM 558 C C . LEU A 1 72 ? -7.879 18.083 26.063 1.00 67.06 72 LEU A C 1
ATOM 560 O O . LEU A 1 72 ? -6.857 17.403 26.195 1.00 67.06 72 LEU A O 1
ATOM 564 N N . ARG A 1 73 ? -7.928 19.369 26.409 1.00 72.25 73 ARG A N 1
ATOM 565 C CA . ARG A 1 73 ? -6.841 20.023 27.136 1.00 72.25 73 ARG A CA 1
ATOM 566 C C . ARG A 1 73 ? -7.033 19.733 28.614 1.00 72.25 73 ARG A C 1
ATOM 568 O O . ARG A 1 73 ? -8.087 20.030 29.165 1.00 72.25 73 ARG A O 1
ATOM 575 N N . MET A 1 74 ? -6.025 19.123 29.226 1.00 73.12 74 MET A N 1
ATOM 576 C CA . MET A 1 74 ? -5.993 18.829 30.654 1.00 73.12 74 MET A CA 1
ATOM 577 C C . MET A 1 74 ? -4.927 19.696 31.315 1.00 73.12 74 MET A C 1
ATOM 579 O O . MET A 1 74 ? -3.774 19.696 30.886 1.00 73.12 74 MET A O 1
ATOM 583 N N . GLU A 1 75 ? -5.307 20.404 32.369 1.00 73.44 75 GLU A N 1
ATOM 584 C CA . GLU A 1 75 ? -4.379 21.074 33.272 1.00 73.44 75 GLU A CA 1
ATOM 585 C C . GLU A 1 75 ? -4.429 20.383 34.633 1.00 73.44 75 GLU A C 1
ATOM 587 O O . GLU A 1 75 ? -5.499 20.077 35.162 1.00 73.44 75 GLU A O 1
ATOM 592 N N . VAL A 1 76 ? -3.251 20.109 35.192 1.00 74.81 76 VAL A N 1
ATOM 593 C CA . VAL A 1 76 ? -3.105 19.496 36.512 1.00 74.81 76 VAL A CA 1
ATOM 594 C C . VAL A 1 76 ? -2.316 20.450 37.398 1.00 74.81 76 VAL A C 1
ATOM 596 O O . VAL A 1 76 ? -1.158 20.753 37.119 1.00 74.81 76 VAL A O 1
ATOM 599 N N . GLN A 1 77 ? -2.943 20.905 38.483 1.00 72.81 77 GLN A N 1
ATOM 600 C CA . GLN A 1 77 ? -2.318 21.706 39.534 1.00 72.81 77 GLN A CA 1
ATOM 601 C C . GLN A 1 77 ? -2.340 20.915 40.849 1.00 72.81 77 GLN A C 1
ATOM 603 O O . GLN A 1 77 ? -3.319 20.925 41.602 1.00 72.81 77 GLN A O 1
ATOM 608 N N . GLY A 1 78 ? -1.250 20.194 41.124 1.00 79.62 78 GLY A N 1
ATOM 609 C CA . GLY A 1 78 ? -1.132 19.335 42.306 1.00 79.62 78 GLY A CA 1
ATOM 610 C C . GLY A 1 78 ? -2.174 18.211 42.298 1.00 79.62 78 GLY A C 1
ATOM 611 O O . GLY A 1 78 ? -2.208 17.409 41.372 1.00 79.62 78 GLY A O 1
ATOM 612 N N . ALA A 1 79 ? -3.038 18.159 43.318 1.00 77.12 79 ALA A N 1
ATOM 613 C CA . ALA A 1 79 ? -4.127 17.177 43.415 1.00 77.12 79 ALA A CA 1
ATOM 614 C C . ALA A 1 79 ? -5.408 17.577 42.650 1.00 77.12 79 ALA A C 1
ATOM 616 O O . ALA A 1 79 ? -6.415 16.873 42.728 1.00 77.12 79 ALA A O 1
ATOM 617 N N . LYS A 1 80 ? -5.412 18.718 41.948 1.00 61.00 80 LYS A N 1
ATOM 618 C CA . LYS A 1 80 ? -6.568 19.207 41.185 1.00 61.00 80 LYS A CA 1
ATOM 619 C C . LYS A 1 80 ? -6.322 19.038 39.690 1.00 61.00 80 LYS A C 1
ATOM 621 O O . L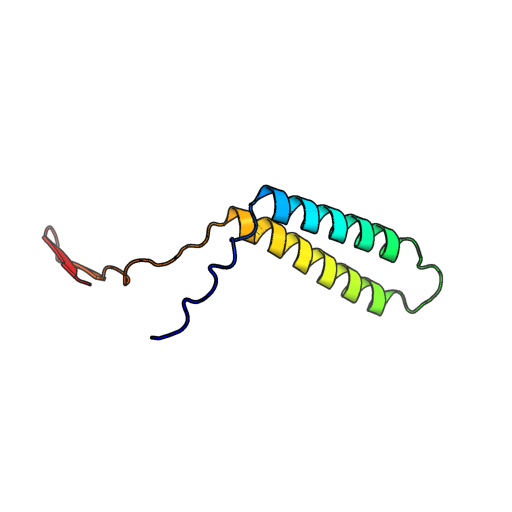YS A 1 80 ? -5.235 19.342 39.207 1.00 61.00 80 LYS A O 1
ATOM 626 N N . SER A 1 81 ? -7.346 18.593 38.965 1.00 69.31 81 SER A N 1
ATOM 627 C CA . SER A 1 81 ? -7.342 18.524 37.502 1.00 69.31 81 SER A CA 1
ATOM 628 C C . SER A 1 81 ? -8.550 19.262 36.929 1.00 69.31 81 SER A C 1
ATOM 630 O O . SER A 1 81 ? -9.647 19.201 37.486 1.00 69.31 81 SER A O 1
ATOM 632 N N . SER A 1 82 ? -8.334 19.978 35.830 1.00 72.19 82 SER A N 1
ATOM 633 C CA . SER A 1 82 ? -9.367 20.637 35.032 1.00 72.19 82 SER A CA 1
ATOM 634 C C . SER A 1 82 ? -9.209 20.226 33.572 1.00 72.19 82 SER A C 1
ATOM 636 O O . SER A 1 82 ? -8.096 20.056 33.073 1.00 72.19 82 SER A O 1
ATOM 638 N N . ALA A 1 83 ? -10.337 20.026 32.890 1.00 72.31 83 ALA A N 1
ATOM 639 C CA . ALA A 1 83 ? -10.361 19.621 31.493 1.00 72.31 83 ALA A CA 1
ATOM 640 C C . ALA A 1 83 ? -11.361 20.466 30.701 1.00 72.31 83 ALA A C 1
ATOM 642 O O . ALA A 1 83 ? -12.467 20.729 31.180 1.00 72.31 83 ALA A O 1
ATOM 643 N N . TRP A 1 84 ? -10.970 20.885 29.499 1.00 71.31 84 TRP A N 1
ATOM 644 C CA . TRP A 1 84 ? -11.809 21.654 28.579 1.00 71.31 84 TRP A CA 1
ATOM 645 C C . TRP A 1 84 ? -11.566 21.252 27.119 1.00 71.31 84 TRP A C 1
ATOM 647 O O . TRP A 1 84 ? -10.549 20.632 26.790 1.00 71.31 84 TRP A O 1
ATOM 657 N N . PHE A 1 85 ? -12.542 21.577 26.268 1.00 63.31 85 PHE A N 1
ATOM 658 C CA . PHE A 1 85 ? -12.516 21.338 24.822 1.00 63.31 85 PHE A CA 1
ATOM 659 C C . PHE A 1 85 ? -11.831 22.477 24.061 1.00 63.31 85 PHE A C 1
ATOM 661 O O . PHE A 1 85 ? -11.888 23.633 24.543 1.00 63.31 85 PHE A O 1
#

pLDDT: mean 71.18, std 13.65, range [40.88, 90.25]

Foldseek 3Di:
DDDDPPPPPDQALVNLVVVLVVLVVVLVVVVVVDDDDDVPVVVVVSVVSVVVSVCSNVVSVVDPPPVVDDDWDWDDDPPDIDIDD

Secondary structure (DSSP, 8-state):
-PPPP----PPPHHHHHHHHHHHHHHHHHHHHT-SSS-HHHHHHHHHHHHHHHHHHHHHHHS------S---EEEEETTEEEEE-